Protein AF-A0A352ARX1-F1 (afdb_monomer)

Secondary structure (DSSP, 8-state):
--------TT-----EE-TT---TT---TT-EE-SEES--HHHHHHHHHTT-EETTS--STTS-----

pLDDT: mean 75.68, std 16.21, range [40.94, 94.12]

Structure (mmCIF, N/CA/C/O backbone):
data_AF-A0A352ARX1-F1
#
_entry.id   AF-A0A352ARX1-F1
#
loop_
_atom_site.group_PDB
_atom_site.id
_atom_site.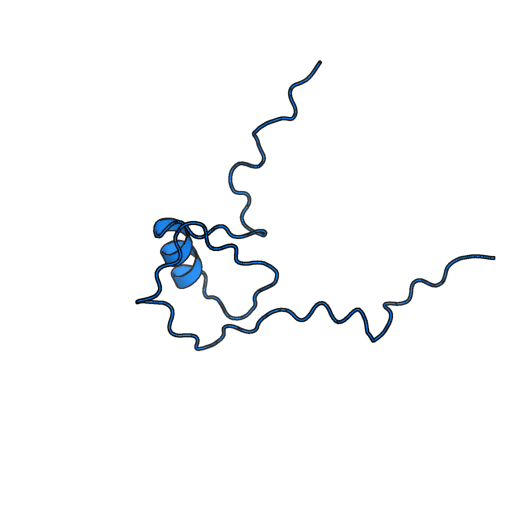type_symbol
_atom_site.label_atom_id
_atom_site.label_alt_id
_atom_site.label_comp_id
_atom_site.label_asym_id
_atom_site.label_entity_id
_atom_site.label_seq_id
_atom_site.pdbx_PDB_ins_code
_atom_site.Cartn_x
_atom_site.Cartn_y
_atom_site.Cartn_z
_atom_site.occupancy
_atom_site.B_iso_or_equiv
_atom_site.auth_seq_id
_atom_site.auth_comp_id
_atom_site.auth_asym_id
_atom_site.auth_atom_id
_atom_site.pdbx_PDB_model_num
ATOM 1 N N . MET A 1 1 ? -5.903 -26.914 30.230 1.00 45.28 1 MET A N 1
ATOM 2 C CA . MET A 1 1 ? -6.930 -26.783 29.176 1.00 45.28 1 MET A CA 1
ATOM 3 C C . MET A 1 1 ? -7.000 -25.316 28.759 1.00 45.28 1 MET A C 1
ATOM 5 O O . MET A 1 1 ? -7.274 -24.519 29.637 1.00 45.28 1 MET A O 1
ATOM 9 N N . TYR A 1 2 ? -6.682 -25.023 27.481 1.00 40.94 2 TYR A N 1
ATOM 10 C CA . TYR A 1 2 ? -7.031 -23.841 26.645 1.00 40.94 2 TYR A CA 1
ATOM 11 C C . TYR A 1 2 ? -6.751 -22.422 27.217 1.00 40.94 2 TYR A C 1
ATOM 13 O O . TYR A 1 2 ? -7.232 -22.082 28.281 1.00 40.94 2 TYR A O 1
ATOM 21 N N . SER A 1 3 ? -6.018 -21.480 26.609 1.00 49.59 3 SER A N 1
ATOM 22 C CA . SER A 1 3 ? -5.582 -21.270 25.223 1.00 49.59 3 SER A CA 1
ATOM 23 C C . SER A 1 3 ? -4.444 -20.240 25.210 1.00 49.59 3 SER A C 1
ATOM 25 O O . SER A 1 3 ? -4.660 -19.077 25.539 1.00 49.59 3 SER A O 1
ATOM 27 N N . SER A 1 4 ? -3.241 -20.628 24.787 1.00 59.81 4 SER A N 1
ATOM 28 C CA . SER A 1 4 ? -2.199 -19.665 24.414 1.00 59.81 4 SER A CA 1
ATOM 29 C C . SER A 1 4 ? -2.250 -19.500 22.898 1.00 59.81 4 SER A C 1
ATOM 31 O O . SER A 1 4 ? -1.527 -20.170 22.167 1.00 59.81 4 SER A O 1
ATOM 33 N N . LEU A 1 5 ? -3.150 -18.643 22.404 1.00 56.56 5 LEU A N 1
ATOM 34 C CA . LEU A 1 5 ? -3.161 -18.219 20.998 1.00 56.56 5 LEU A CA 1
ATOM 35 C C . LEU A 1 5 ? -2.072 -17.160 20.779 1.00 56.56 5 LEU A C 1
ATOM 37 O O . LEU A 1 5 ? -2.336 -16.033 20.368 1.00 56.56 5 LEU A O 1
ATOM 41 N N . ARG A 1 6 ? -0.819 -17.508 21.086 1.00 57.19 6 ARG A N 1
ATOM 42 C CA . ARG A 1 6 ? 0.323 -16.735 20.602 1.00 57.19 6 ARG A CA 1
ATOM 43 C C . ARG A 1 6 ? 0.400 -16.984 19.104 1.00 57.19 6 ARG A C 1
ATOM 45 O O . ARG A 1 6 ? 0.818 -18.060 18.698 1.00 57.19 6 ARG A O 1
ATOM 52 N N . SER A 1 7 ? -0.095 -16.012 18.334 1.00 59.75 7 SER A N 1
ATOM 53 C CA . SER A 1 7 ? 0.182 -15.763 16.913 1.00 59.75 7 SER A CA 1
ATOM 54 C C . SER A 1 7 ? 1.042 -16.849 16.270 1.00 59.75 7 SER A C 1
ATOM 56 O O . SER A 1 7 ? 2.269 -16.839 16.388 1.00 59.75 7 SER A O 1
ATOM 58 N N . LEU A 1 8 ? 0.391 -17.812 15.629 1.00 59.84 8 LEU A N 1
ATOM 59 C CA . LEU A 1 8 ? 1.087 -18.960 15.077 1.00 59.84 8 LEU A CA 1
ATOM 60 C C . LEU A 1 8 ? 1.926 -18.500 13.867 1.00 59.84 8 LEU A C 1
ATOM 62 O O . LEU A 1 8 ? 1.422 -17.744 13.041 1.00 59.84 8 LEU A O 1
ATOM 66 N N . PRO A 1 9 ? 3.201 -18.905 13.740 1.00 56.59 9 PRO A N 1
ATOM 67 C CA . PRO A 1 9 ? 4.148 -18.336 12.766 1.00 56.59 9 PRO A CA 1
ATOM 68 C C . PRO A 1 9 ? 3.732 -18.500 11.292 1.00 56.59 9 PRO A C 1
ATOM 70 O O . PRO A 1 9 ? 4.192 -17.762 10.421 1.00 56.59 9 PRO A O 1
ATOM 73 N N . TRP A 1 10 ? 2.815 -19.421 11.005 1.00 53.00 10 TRP A N 1
ATOM 74 C CA . TRP A 1 10 ? 2.212 -19.616 9.685 1.00 53.0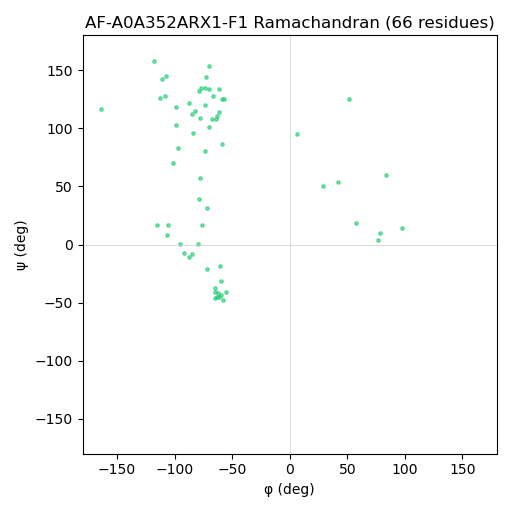0 10 TRP A CA 1
ATOM 75 C C . TRP A 1 10 ? 0.967 -18.7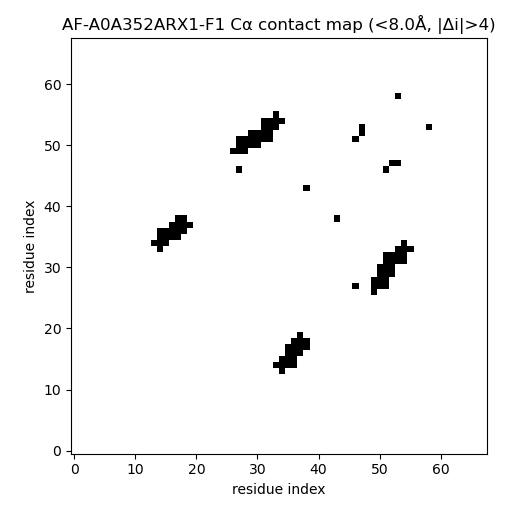46 9.429 1.00 53.00 10 TRP A C 1
ATOM 77 O O . TRP A 1 10 ? 0.558 -18.619 8.279 1.00 53.00 10 TRP A O 1
ATOM 87 N N . LEU A 1 11 ? 0.408 -18.064 10.443 1.00 52.94 11 LEU A N 1
ATOM 88 C CA . LEU A 1 11 ? -0.638 -17.030 10.311 1.00 52.94 11 LEU A CA 1
ATOM 89 C C . LEU A 1 11 ? -0.018 -15.695 9.878 1.00 52.94 11 LEU A C 1
ATOM 91 O O . LEU A 1 11 ? -0.403 -14.613 10.314 1.00 52.94 11 LEU A O 1
ATOM 95 N N . SER A 1 12 ? 0.964 -15.770 8.985 1.00 61.91 12 SER A N 1
ATOM 96 C CA . SER A 1 12 ? 1.490 -14.608 8.294 1.00 61.91 12 SER A CA 1
ATOM 97 C C . SER A 1 12 ? 0.449 -14.178 7.267 1.00 61.91 12 SER A C 1
ATOM 99 O O . SER A 1 12 ? 0.551 -14.520 6.090 1.00 61.91 12 SER A O 1
ATOM 101 N N . GLY A 1 13 ? -0.578 -13.450 7.711 1.00 58.44 13 GLY A N 1
ATOM 102 C CA . GLY A 1 13 ? -1.419 -12.654 6.827 1.00 58.44 13 GLY A CA 1
ATOM 103 C C . GLY A 1 13 ? -0.517 -11.646 6.123 1.00 58.44 13 GLY A C 1
ATOM 104 O O . GLY A 1 13 ? -0.275 -10.560 6.640 1.00 58.44 13 GLY A O 1
ATOM 105 N N . ARG A 1 14 ? 0.089 -12.048 5.000 1.00 66.69 14 ARG A N 1
ATOM 106 C CA . ARG A 1 14 ? 1.050 -11.217 4.279 1.00 66.69 14 ARG A CA 1
ATOM 107 C C . ARG A 1 14 ? 0.298 -10.040 3.695 1.00 66.69 14 ARG A C 1
ATOM 109 O O . ARG A 1 14 ? -0.446 -10.189 2.729 1.00 66.69 14 ARG A O 1
ATOM 116 N N . SER A 1 15 ? 0.520 -8.875 4.284 1.00 72.12 15 SER A N 1
ATOM 117 C CA . SER A 1 15 ? 0.138 -7.623 3.659 1.00 72.12 15 SER A CA 1
ATOM 118 C C . SER A 1 15 ? 0.893 -7.467 2.342 1.00 72.12 15 SER A C 1
ATOM 120 O O . SER A 1 15 ? 2.107 -7.681 2.289 1.00 72.12 15 SER A O 1
ATOM 122 N N . ALA A 1 16 ? 0.191 -7.092 1.277 1.00 82.31 16 ALA A N 1
ATOM 123 C CA . ALA A 1 16 ? 0.833 -6.785 0.007 1.00 82.31 16 ALA A CA 1
ATOM 124 C C . ALA A 1 16 ? 1.538 -5.428 0.125 1.00 82.31 16 ALA A C 1
ATOM 126 O O . ALA A 1 16 ? 0.896 -4.414 0.406 1.00 82.31 16 ALA A O 1
ATOM 127 N N . ASN A 1 17 ? 2.856 -5.394 -0.073 1.00 85.00 17 ASN A N 1
ATOM 128 C CA . ASN A 1 17 ? 3.580 -4.133 -0.180 1.00 85.00 17 ASN A CA 1
ATOM 129 C C . ASN A 1 17 ? 3.493 -3.636 -1.626 1.00 85.00 17 ASN A C 1
ATOM 131 O O . ASN A 1 17 ? 4.045 -4.255 -2.531 1.00 85.00 17 ASN A O 1
ATOM 135 N N . LEU A 1 18 ? 2.783 -2.530 -1.822 1.00 86.81 18 LEU A N 1
ATOM 136 C CA . LEU A 1 18 ? 2.565 -1.880 -3.112 1.00 86.81 18 LEU A CA 1
ATOM 137 C C . LEU A 1 18 ? 3.397 -0.596 -3.251 1.00 86.81 18 LEU A C 1
ATOM 139 O O . LEU A 1 18 ? 3.124 0.228 -4.123 1.00 86.81 18 LEU A O 1
ATOM 143 N N . SER A 1 19 ? 4.418 -0.420 -2.407 1.00 87.00 19 SER A N 1
ATOM 144 C CA . SER A 1 19 ? 5.375 0.676 -2.549 1.00 87.00 19 SER A CA 1
ATOM 145 C C . SER A 1 19 ? 6.037 0.623 -3.928 1.00 87.00 19 SER A C 1
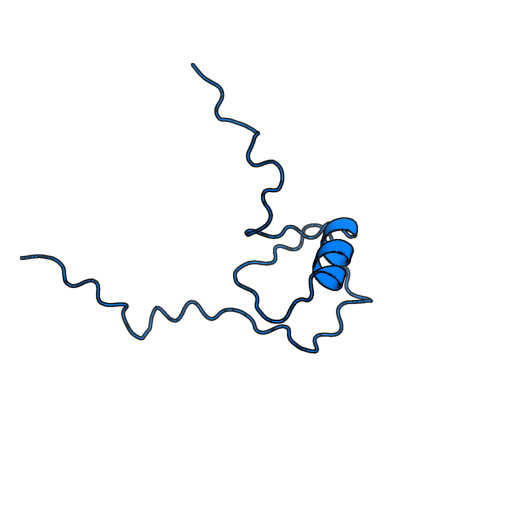ATOM 147 O O . SER A 1 19 ? 6.583 -0.404 -4.325 1.00 87.00 19 SER A O 1
ATOM 149 N N . GLY A 1 20 ? 5.958 1.728 -4.673 1.00 86.62 20 GLY A N 1
ATOM 150 C CA . GLY A 1 20 ? 6.503 1.831 -6.030 1.00 86.62 20 GLY A CA 1
ATOM 151 C C . GLY A 1 20 ? 5.673 1.145 -7.123 1.00 86.62 20 GLY A C 1
ATOM 152 O O . GLY A 1 20 ? 6.093 1.139 -8.277 1.00 86.62 20 GLY A O 1
ATOM 153 N N . ALA A 1 21 ? 4.499 0.588 -6.807 1.00 88.31 21 ALA A N 1
ATOM 154 C CA . ALA A 1 21 ? 3.626 0.004 -7.820 1.00 88.31 21 ALA A CA 1
ATOM 155 C C . ALA A 1 21 ? 3.065 1.084 -8.765 1.00 88.31 21 ALA A C 1
ATOM 157 O O . ALA A 1 21 ? 2.452 2.064 -8.332 1.00 88.31 21 ALA A O 1
ATOM 158 N N . TYR A 1 22 ? 3.214 0.875 -10.074 1.00 88.50 22 TYR A N 1
ATOM 159 C CA . TYR A 1 22 ? 2.627 1.739 -11.100 1.00 88.50 22 TYR A CA 1
ATOM 160 C C . TYR A 1 22 ? 1.176 1.329 -11.374 1.00 88.50 22 TYR A C 1
ATOM 162 O O . TYR A 1 22 ? 0.908 0.421 -12.155 1.00 88.50 22 TYR A O 1
ATOM 170 N N . LEU A 1 23 ? 0.227 2.008 -10.725 1.00 89.44 23 LEU A N 1
ATOM 171 C CA . LEU A 1 23 ? -1.211 1.725 -10.851 1.00 89.44 23 LEU A CA 1
ATOM 172 C C . LEU A 1 23 ? -1.978 2.769 -11.679 1.00 89.44 23 LEU A C 1
ATOM 174 O O . LEU A 1 23 ? -3.207 2.735 -11.701 1.00 89.44 23 LEU A O 1
ATOM 178 N N . SER A 1 24 ? -1.304 3.710 -12.344 1.00 86.56 24 SER A N 1
ATOM 179 C CA . SER A 1 24 ? -1.947 4.815 -13.079 1.00 86.56 24 SER A CA 1
ATOM 180 C C . SER A 1 24 ? -2.790 4.348 -14.273 1.00 86.56 24 SER A C 1
ATOM 182 O O . SER A 1 24 ? -3.867 4.886 -14.498 1.00 86.56 24 SER A O 1
ATOM 184 N N . GLY A 1 25 ? -2.342 3.321 -15.001 1.00 87.81 25 GLY A N 1
ATOM 185 C CA . GLY A 1 25 ? -3.061 2.747 -16.150 1.00 87.81 25 GLY A CA 1
ATOM 186 C C . GLY A 1 25 ? -3.927 1.525 -15.828 1.00 87.81 25 GLY A C 1
ATOM 187 O O . GLY A 1 25 ? -4.534 0.949 -16.725 1.00 87.81 25 GLY A O 1
ATOM 188 N N . ALA A 1 26 ? -3.968 1.087 -14.567 1.00 91.50 26 ALA A N 1
ATOM 189 C CA . ALA A 1 26 ? -4.693 -0.119 -14.184 1.00 91.50 26 ALA A CA 1
ATOM 190 C C . ALA A 1 26 ? -6.216 0.107 -14.205 1.00 91.50 26 ALA A C 1
ATOM 192 O O . ALA A 1 26 ? -6.714 1.090 -13.645 1.00 91.50 26 ALA A O 1
ATOM 193 N N . ASN A 1 27 ? -6.965 -0.835 -14.788 1.00 91.81 27 ASN A N 1
ATOM 194 C CA . ASN A 1 27 ? -8.410 -0.915 -14.589 1.00 91.81 27 ASN A CA 1
ATOM 195 C C . ASN A 1 27 ? -8.681 -1.562 -13.227 1.00 91.81 27 ASN A C 1
ATOM 197 O O . ASN A 1 27 ? -8.443 -2.752 -13.043 1.00 91.81 27 ASN A O 1
ATOM 201 N N . VAL A 1 28 ? -9.152 -0.757 -12.278 1.00 92.81 28 VAL A N 1
ATOM 202 C CA . VAL A 1 28 ? -9.379 -1.168 -10.884 1.00 92.81 28 VAL A CA 1
ATOM 203 C C . VAL A 1 28 ? -10.856 -1.132 -10.492 1.00 92.81 28 VAL A C 1
ATOM 205 O O . VAL A 1 28 ? -11.189 -1.147 -9.306 1.00 92.81 28 VAL A O 1
ATOM 208 N N . ASN A 1 29 ? -11.760 -1.082 -11.472 1.00 93.38 29 ASN A N 1
ATOM 209 C CA . ASN A 1 29 ? -13.192 -1.063 -11.205 1.00 93.38 29 ASN A CA 1
ATOM 210 C C . ASN A 1 29 ? -13.601 -2.319 -10.415 1.00 93.38 29 ASN A C 1
ATOM 212 O O . ASN A 1 29 ? -13.281 -3.437 -10.818 1.00 93.38 29 ASN A O 1
ATOM 216 N N . ARG A 1 30 ? -14.263 -2.132 -9.263 1.00 89.12 30 ARG A N 1
ATOM 217 C CA . ARG A 1 30 ? -14.654 -3.196 -8.315 1.00 89.12 30 ARG A CA 1
ATOM 218 C C . ARG A 1 30 ? -13.486 -4.037 -7.779 1.00 89.12 30 ARG A C 1
ATOM 220 O O . ARG A 1 30 ? -13.698 -5.126 -7.253 1.00 89.12 30 ARG A O 1
ATOM 227 N N . THR A 1 31 ? -12.252 -3.541 -7.876 1.00 90.81 31 THR A N 1
ATOM 228 C CA . THR A 1 31 ? -11.080 -4.213 -7.300 1.00 90.81 31 THR A CA 1
ATOM 229 C C . THR A 1 31 ? -11.011 -3.949 -5.803 1.00 90.81 31 THR A C 1
ATOM 231 O O . THR A 1 31 ? -11.127 -2.804 -5.369 1.00 90.81 31 THR A O 1
ATOM 234 N N . ILE A 1 32 ? -10.804 -5.004 -5.013 1.00 89.12 32 ILE A N 1
ATOM 235 C CA . ILE A 1 32 ? -10.747 -4.921 -3.552 1.00 89.12 32 ILE A CA 1
ATOM 236 C C . ILE A 1 32 ? -9.289 -4.877 -3.093 1.00 89.12 32 ILE A C 1
ATOM 238 O O . ILE A 1 32 ? -8.537 -5.834 -3.270 1.00 89.12 32 ILE A O 1
ATOM 242 N N . PHE A 1 33 ? -8.911 -3.785 -2.438 1.00 87.38 33 PHE A N 1
ATOM 243 C CA . PHE A 1 33 ? -7.613 -3.604 -1.801 1.00 87.38 33 PHE A CA 1
ATOM 244 C C . PHE A 1 33 ? -7.743 -3.879 -0.293 1.00 87.38 33 PHE A C 1
ATOM 246 O O . PHE A 1 33 ? -8.241 -3.046 0.467 1.00 87.38 33 PHE A O 1
ATOM 253 N N . ARG A 1 34 ? -7.281 -5.059 0.148 1.00 84.81 34 ARG A N 1
ATOM 254 C CA . ARG A 1 34 ? -7.214 -5.489 1.562 1.00 84.81 34 ARG A CA 1
ATOM 255 C C . ARG A 1 34 ? -5.770 -5.568 2.034 1.00 84.81 34 ARG A C 1
ATOM 257 O O . ARG A 1 34 ? -4.919 -5.979 1.254 1.00 84.81 34 ARG A O 1
ATOM 264 N N . ASN A 1 35 ? -5.511 -5.191 3.289 1.00 80.50 35 ASN A N 1
ATOM 265 C CA . ASN A 1 35 ? -4.211 -5.342 3.959 1.00 80.50 35 ASN A CA 1
ATOM 266 C C . ASN A 1 35 ? -3.017 -4.993 3.052 1.00 80.50 35 ASN A C 1
ATOM 268 O O . ASN A 1 35 ? -2.121 -5.801 2.828 1.00 80.50 35 ASN A O 1
ATOM 272 N N . ASN A 1 36 ? -3.035 -3.798 2.466 1.00 84.50 36 ASN A N 1
ATOM 273 C CA . ASN A 1 36 ? -1.960 -3.307 1.610 1.00 84.50 36 ASN A CA 1
ATOM 274 C C . ASN A 1 36 ? -1.175 -2.211 2.329 1.00 84.50 36 ASN A C 1
ATOM 276 O O . ASN A 1 36 ? -1.724 -1.433 3.104 1.00 84.50 36 ASN A O 1
ATOM 280 N N . GLN A 1 37 ? 0.126 -2.185 2.077 1.00 83.94 37 GLN A N 1
ATOM 281 C CA . GLN A 1 37 ? 1.051 -1.171 2.567 1.00 83.94 37 GLN A CA 1
ATOM 282 C C . GLN A 1 37 ? 1.666 -0.444 1.372 1.00 83.94 37 GLN A C 1
ATOM 284 O O . GLN A 1 37 ? 1.696 -0.975 0.263 1.00 83.94 37 GLN A O 1
ATOM 289 N N . GLY A 1 38 ? 2.167 0.770 1.582 1.00 87.38 38 GLY A N 1
ATOM 290 C CA . GLY A 1 38 ? 2.882 1.506 0.534 1.00 87.38 38 GLY A CA 1
ATOM 291 C C . GLY A 1 38 ? 1.998 2.181 -0.522 1.00 87.38 38 GLY A C 1
ATOM 292 O O 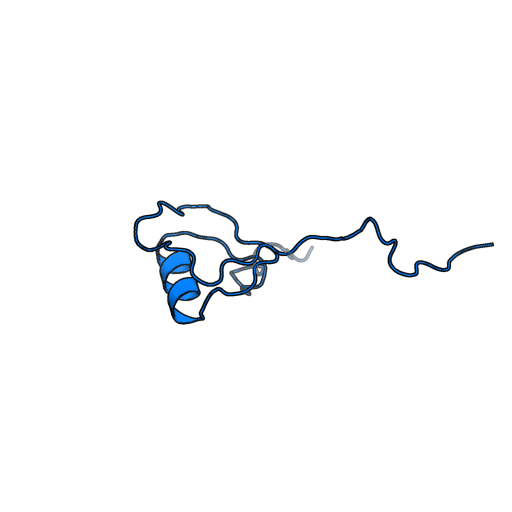. GLY A 1 38 ? 2.531 2.696 -1.500 1.00 87.38 38 GLY A O 1
ATOM 293 N N . ILE A 1 39 ? 0.674 2.241 -0.327 1.00 88.25 39 ILE A N 1
ATOM 294 C CA . ILE A 1 39 ? -0.209 3.105 -1.127 1.00 88.25 39 ILE A CA 1
ATOM 295 C C . ILE A 1 39 ? -0.271 4.497 -0.486 1.00 88.25 39 ILE A C 1
ATOM 297 O O . ILE A 1 39 ? -0.679 4.649 0.664 1.00 88.25 39 ILE A O 1
ATOM 301 N N . SER A 1 40 ? 0.101 5.535 -1.242 1.00 89.31 40 SER A N 1
ATOM 302 C CA . SER A 1 40 ? -0.035 6.925 -0.791 1.00 89.31 40 SER A CA 1
ATOM 303 C C . SER A 1 40 ? -1.505 7.358 -0.737 1.00 89.31 40 SER A C 1
ATOM 305 O O . SER A 1 40 ? -2.341 6.869 -1.497 1.00 89.31 40 SER A O 1
ATOM 307 N N . LYS A 1 41 ? -1.840 8.333 0.120 1.00 87.31 41 LYS A N 1
ATOM 308 C CA . LYS A 1 41 ? -3.217 8.855 0.241 1.00 87.31 41 LYS A CA 1
ATOM 309 C C . LYS A 1 41 ? -3.779 9.338 -1.103 1.00 87.31 41 LYS A C 1
ATOM 311 O O . LYS A 1 41 ? -4.934 9.062 -1.414 1.00 87.31 41 LYS A O 1
ATOM 316 N N . THR A 1 42 ? -2.956 10.011 -1.905 1.00 90.44 42 THR A N 1
ATOM 317 C CA . THR A 1 42 ? -3.331 10.506 -3.237 1.00 90.44 42 THR A CA 1
ATOM 318 C C . THR A 1 42 ? -3.630 9.359 -4.200 1.00 90.44 42 THR A C 1
ATOM 320 O O . THR A 1 42 ? -4.664 9.372 -4.862 1.00 90.44 42 THR A O 1
ATOM 323 N N . LEU A 1 43 ? -2.774 8.330 -4.230 1.00 89.50 43 LEU A N 1
ATOM 324 C CA . LEU A 1 43 ? -2.985 7.151 -5.070 1.00 89.50 43 LEU A CA 1
ATOM 325 C C . LEU A 1 43 ? -4.235 6.375 -4.637 1.00 89.50 43 LEU A C 1
ATOM 327 O O . LEU A 1 43 ? -5.025 5.962 -5.477 1.00 89.50 43 LEU A O 1
ATOM 331 N N . LYS A 1 44 ? -4.462 6.237 -3.326 1.00 89.31 44 LYS A N 1
ATOM 332 C CA . LYS A 1 44 ? -5.672 5.620 -2.773 1.00 89.31 44 LYS A CA 1
ATOM 333 C C . LYS A 1 44 ? -6.940 6.343 -3.233 1.00 89.31 44 LYS A C 1
ATOM 335 O O . LYS A 1 44 ? -7.878 5.695 -3.681 1.00 89.31 44 LYS A O 1
ATOM 340 N N . GLN A 1 45 ? -6.974 7.674 -3.153 1.00 90.19 45 GLN A N 1
ATOM 341 C CA . GLN A 1 45 ? -8.124 8.469 -3.601 1.00 90.19 45 GLN A CA 1
ATOM 342 C C . GLN A 1 45 ? -8.388 8.320 -5.100 1.00 90.19 45 GLN A C 1
ATOM 344 O O . GLN A 1 45 ? -9.540 8.190 -5.507 1.00 90.19 45 GLN A O 1
ATOM 349 N N . ASP A 1 46 ? -7.334 8.315 -5.912 1.00 92.69 46 ASP A N 1
ATOM 350 C CA . ASP A 1 46 ? -7.439 8.091 -7.350 1.00 92.69 46 ASP A CA 1
ATOM 351 C C . ASP A 1 46 ? -7.985 6.687 -7.677 1.00 92.69 46 ASP A C 1
ATOM 353 O O . ASP A 1 46 ? -8.924 6.551 -8.459 1.00 92.69 46 ASP A O 1
ATOM 357 N N . LEU A 1 47 ? -7.487 5.645 -7.004 1.00 92.50 47 LEU A N 1
ATOM 358 C CA . LEU A 1 47 ? -7.999 4.277 -7.132 1.00 92.50 47 LEU A CA 1
ATOM 359 C C . LEU A 1 47 ? -9.483 4.180 -6.738 1.00 92.50 47 LEU A C 1
ATOM 361 O O . LEU A 1 47 ? -10.265 3.563 -7.460 1.00 92.50 47 LEU A O 1
ATOM 365 N N . ILE A 1 48 ? -9.892 4.822 -5.636 1.00 90.88 48 ILE A N 1
ATOM 366 C CA . ILE A 1 48 ? -11.300 4.864 -5.198 1.00 90.88 48 ILE A CA 1
ATOM 367 C C . ILE A 1 48 ? -12.178 5.548 -6.251 1.00 90.88 48 ILE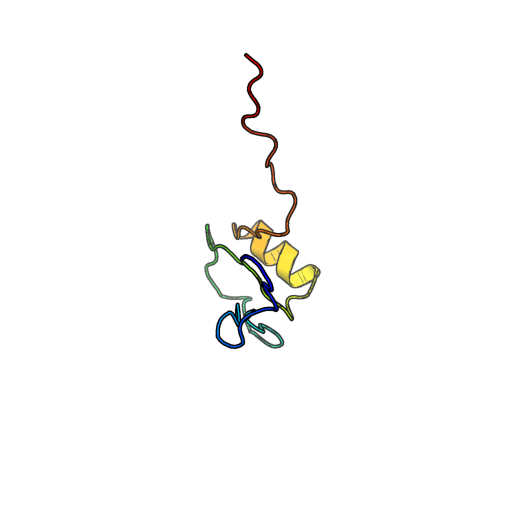 A C 1
ATOM 369 O O . ILE A 1 48 ? -13.228 5.017 -6.607 1.00 90.88 48 ILE A O 1
ATOM 373 N N . ARG A 1 49 ? -11.742 6.688 -6.808 1.00 92.25 49 ARG A N 1
ATOM 374 C CA . ARG A 1 49 ? -12.465 7.385 -7.891 1.00 92.25 49 ARG A CA 1
ATOM 375 C C . ARG A 1 49 ? -12.628 6.517 -9.139 1.00 92.25 49 ARG A C 1
ATOM 377 O O . ARG A 1 49 ? -13.631 6.637 -9.832 1.00 92.25 49 ARG A O 1
ATOM 384 N N . ARG A 1 50 ? -11.673 5.620 -9.401 1.00 94.12 50 ARG A N 1
ATOM 385 C CA . ARG A 1 50 ? -11.725 4.626 -10.488 1.00 94.12 50 ARG A CA 1
ATOM 386 C C . ARG A 1 50 ? 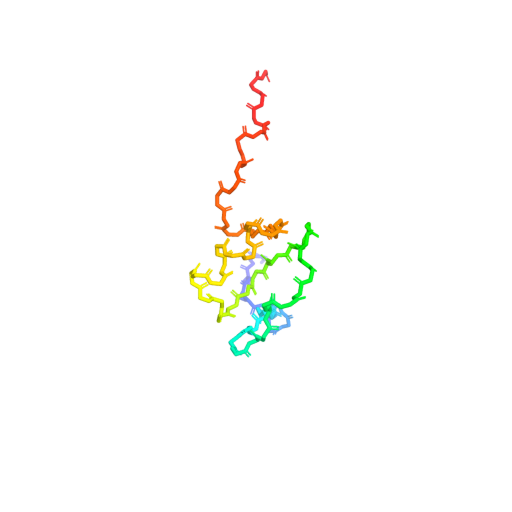-12.577 3.387 -10.161 1.00 94.12 50 ARG A C 1
ATOM 388 O O . ARG A 1 50 ? -12.719 2.500 -11.002 1.00 94.12 50 ARG A O 1
ATOM 395 N N . GLY A 1 51 ? -13.178 3.327 -8.972 1.00 91.81 51 GLY A N 1
ATOM 396 C CA . GLY A 1 51 ? -14.086 2.261 -8.544 1.00 91.81 51 GLY A CA 1
ATOM 397 C C . GLY A 1 51 ? -13.434 1.165 -7.701 1.00 91.81 51 GLY A C 1
ATOM 398 O O . GLY A 1 51 ? -14.040 0.107 -7.535 1.00 91.81 51 GLY A O 1
ATOM 399 N N . ALA A 1 52 ? -12.221 1.383 -7.187 1.00 92.25 52 ALA A N 1
ATOM 400 C CA . ALA A 1 52 ? -11.603 0.470 -6.234 1.00 92.25 52 ALA A CA 1
ATOM 401 C C . ALA A 1 52 ? -12.275 0.561 -4.855 1.00 92.25 52 ALA A C 1
ATOM 403 O O . ALA A 1 52 ? -12.627 1.642 -4.381 1.00 92.25 52 ALA A O 1
ATOM 404 N N . VAL A 1 53 ? -12.383 -0.578 -4.175 1.00 89.56 53 VAL A N 1
ATOM 405 C CA . VAL A 1 53 ? -12.928 -0.695 -2.820 1.00 89.56 53 VAL A CA 1
ATOM 406 C C . VAL A 1 53 ? -11.787 -0.994 -1.858 1.00 89.56 53 VAL A C 1
ATOM 408 O O . VAL A 1 53 ? -11.010 -1.923 -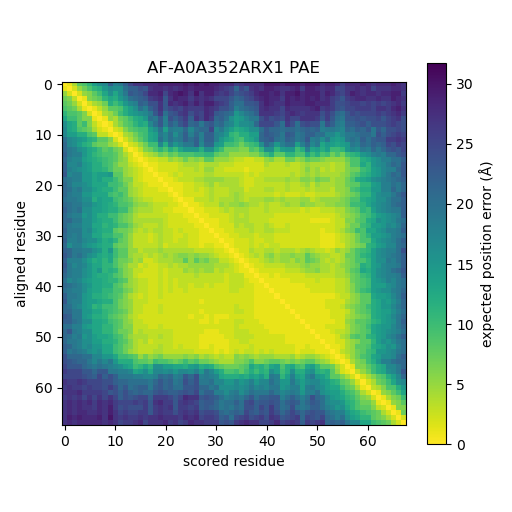2.059 1.00 89.56 53 VAL A O 1
ATOM 411 N N . PHE A 1 54 ? -11.685 -0.204 -0.799 1.00 86.69 54 PHE A N 1
ATOM 412 C CA . PHE A 1 54 ? -10.656 -0.339 0.227 1.00 86.69 54 PHE A CA 1
ATOM 413 C C . PHE A 1 54 ? -11.309 -0.773 1.536 1.00 86.69 54 PHE A C 1
ATOM 415 O O . PHE A 1 54 ? -12.247 -0.130 1.995 1.00 86.69 54 PHE A O 1
ATOM 422 N N . ASP A 1 55 ? -10.821 -1.862 2.125 1.00 79.19 55 ASP A N 1
ATOM 423 C CA . ASP A 1 55 ? -11.437 -2.487 3.309 1.00 79.19 55 ASP A CA 1
ATOM 424 C C . ASP A 1 55 ? -11.248 -1.677 4.606 1.00 79.19 55 ASP A C 1
ATOM 426 O O . ASP A 1 55 ? -12.010 -1.819 5.564 1.00 79.19 55 ASP A O 1
ATOM 430 N N . ASP A 1 56 ? -10.240 -0.803 4.605 1.00 74.56 56 ASP A N 1
ATOM 431 C CA . ASP A 1 56 ? -9.918 0.173 5.648 1.00 74.56 56 ASP A CA 1
ATOM 432 C C . ASP A 1 56 ? -10.579 1.542 5.406 1.00 74.56 56 ASP A C 1
ATOM 434 O O . ASP A 1 56 ? -10.495 2.436 6.249 1.00 74.56 56 ASP A O 1
ATOM 438 N N . SER A 1 57 ? -11.226 1.737 4.253 1.00 64.75 57 SER A N 1
ATOM 439 C CA . SER A 1 57 ? -12.050 2.917 4.030 1.00 64.75 57 SER A CA 1
ATOM 440 C C . SER A 1 57 ? -13.380 2.726 4.761 1.00 64.75 57 SER A C 1
ATOM 442 O O . SER A 1 57 ? -14.008 1.679 4.605 1.00 64.75 57 SER A O 1
ATOM 444 N N . PRO A 1 58 ? -13.879 3.735 5.494 1.00 58.25 58 PRO A N 1
ATOM 445 C CA . PRO A 1 58 ? -15.198 3.699 6.130 1.00 58.25 58 PRO A CA 1
ATOM 446 C C . PRO A 1 58 ? -16.345 3.818 5.104 1.00 58.25 58 PRO A C 1
ATOM 448 O O . PRO A 1 58 ? -17.375 4.417 5.391 1.00 58.25 58 PRO A O 1
ATOM 451 N N . GLY A 1 59 ? -16.150 3.307 3.884 1.00 54.34 59 GLY A N 1
ATOM 452 C CA . GLY A 1 59 ? -17.099 3.405 2.785 1.00 54.34 59 GLY A CA 1
ATOM 453 C C . GLY A 1 59 ? -18.388 2.686 3.143 1.00 54.34 59 GLY A C 1
ATOM 454 O O . GLY A 1 59 ? -18.372 1.468 3.288 1.00 54.34 59 GLY A O 1
ATOM 455 N N . ASP A 1 60 ? -19.440 3.480 3.331 1.00 57.25 60 ASP A N 1
ATOM 456 C CA . ASP A 1 60 ? -20.853 3.112 3.450 1.00 57.25 60 ASP A CA 1
ATOM 457 C C . ASP A 1 60 ? -21.138 1.718 4.032 1.00 57.25 60 ASP A C 1
ATOM 459 O O . ASP A 1 60 ? -21.914 0.926 3.511 1.00 57.25 60 ASP A O 1
ATOM 463 N N . ARG A 1 61 ? -20.521 1.399 5.174 1.00 55.28 61 ARG A N 1
ATOM 464 C CA . ARG A 1 61 ? -20.967 0.269 6.006 1.00 55.28 61 ARG A CA 1
ATOM 465 C C . ARG A 1 61 ? -22.242 0.625 6.789 1.00 55.28 61 ARG A C 1
ATOM 467 O O . ARG A 1 61 ? -22.561 -0.044 7.766 1.00 55.28 61 ARG A O 1
ATOM 474 N N . SER A 1 62 ? -22.939 1.690 6.382 1.00 56.03 62 SER A N 1
ATOM 475 C CA . SER A 1 62 ? -24.200 2.147 6.963 1.00 56.03 62 SER A CA 1
ATOM 476 C C . SER A 1 62 ? -25.414 1.427 6.378 1.00 56.03 62 SER A C 1
ATOM 478 O O . SER A 1 62 ? -26.507 1.563 6.929 1.00 56.03 62 SER A O 1
ATOM 480 N N . GLU A 1 63 ? -25.262 0.614 5.330 1.00 59.06 63 GLU A N 1
ATOM 481 C CA . GLU A 1 63 ? -26.353 -0.244 4.880 1.00 59.06 63 GLU A CA 1
ATOM 482 C C . GLU A 1 63 ? -26.444 -1.534 5.713 1.00 59.06 63 GLU A C 1
ATOM 484 O O . GLU A 1 63 ? -25.600 -2.427 5.667 1.00 59.06 63 GLU A O 1
ATOM 489 N N . VAL A 1 64 ? -27.572 -1.617 6.424 1.00 56.12 64 VAL A N 1
ATOM 490 C CA . VAL A 1 64 ? -28.166 -2.795 7.071 1.00 56.12 64 VAL A CA 1
ATOM 491 C C . VAL A 1 64 ? -27.631 -3.153 8.467 1.00 56.12 64 VAL A C 1
ATOM 493 O O . VAL A 1 64 ? -27.272 -4.289 8.757 1.00 56.12 64 VAL A O 1
ATOM 496 N N . LEU A 1 65 ? -27.769 -2.217 9.409 1.00 56.12 65 LEU A N 1
ATOM 497 C CA . LEU A 1 65 ? -28.410 -2.580 10.680 1.00 56.12 65 LEU A CA 1
ATOM 498 C C . LEU A 1 65 ? -29.858 -2.074 10.626 1.00 56.12 65 LEU A C 1
ATOM 500 O O . LEU A 1 65 ? -30.215 -1.088 11.273 1.00 56.12 65 LEU A O 1
ATOM 504 N N . VAL A 1 66 ? -30.689 -2.705 9.787 1.00 59.50 66 VAL A N 1
ATOM 505 C CA . VAL A 1 66 ? -32.139 -2.505 9.878 1.00 59.50 66 VAL A CA 1
ATOM 506 C C . VAL A 1 66 ? -32.552 -3.043 11.241 1.00 59.50 66 VAL A C 1
ATOM 508 O O . VAL A 1 66 ? -32.481 -4.238 11.512 1.00 59.50 66 VAL A O 1
ATOM 511 N N . ARG A 1 67 ? -32.890 -2.103 12.121 1.00 53.50 67 ARG A N 1
ATOM 512 C CA . ARG A 1 67 ? -33.523 -2.338 13.412 1.00 53.50 67 ARG A CA 1
ATOM 513 C C . ARG A 1 67 ? -34.874 -3.005 13.164 1.00 53.50 67 ARG A C 1
ATOM 515 O O . ARG A 1 67 ? -35.763 -2.343 12.637 1.00 53.50 67 ARG A O 1
ATOM 522 N N . THR A 1 68 ? -35.026 -4.248 13.597 1.00 48.91 68 THR A N 1
ATOM 523 C CA . THR A 1 68 ? -36.316 -4.857 13.956 1.00 48.91 68 THR A CA 1
ATOM 524 C C . THR A 1 68 ? -36.073 -5.887 15.034 1.00 48.91 68 THR A C 1
ATOM 526 O O . THR A 1 68 ? -35.147 -6.704 14.832 1.00 48.91 68 THR A O 1
#

Radius of gyration: 16.78 Å; Cα contacts (8 Å, |Δi|>4): 50; chains: 1; bounding box: 43×37×45 Å

Sequence (68 aa):
MYSSLRSLPWLSGRSANLSGAYLSGANVNRTIFRNNQGISKTLKQDLIRRGAVFDDSPGDRSEVLVRT

Nearest PDB structures (foldseek):
  6uvi-assembly1_A  TM=8.898E-01  e=1.295E+00  Nostoc sp. PCC 7120 = FACHB-418

Solvent-accessible surface area (backbone atoms only — not comparable to full-atom values): 4627 Å² total; per-residue (Å²): 132,91,80,85,84,69,77,56,88,83,72,63,80,73,57,48,74,42,60,87,62,87,61,88,86,58,90,37,64,77,36,75,53,63,66,65,39,59,72,49,73,68,58,49,51,51,41,40,75,53,39,29,44,49,76,87,49,88,69,75,79,76,75,76,82,76,87,125

Mean predicted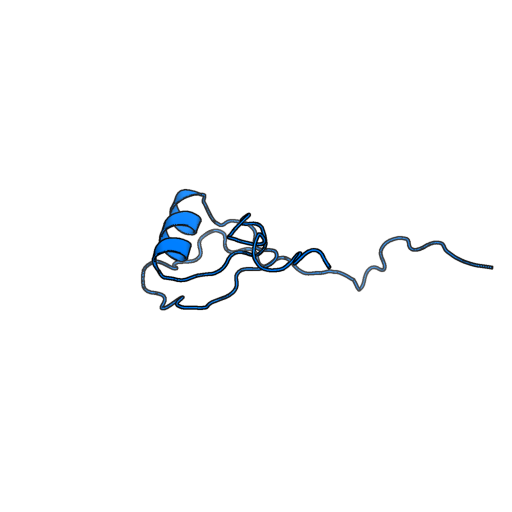 aligned error: 11.58 Å

Foldseek 3Di:
DDDDPPPDPVPCPPAAECAPPDCPPPQQAQNERERHHNQDPVNVVVSVVSHYHYPPPPPPPVPDPPDD